Protein AF-A0A7W0KRC0-F1 (afdb_monomer)

Radius of gyration: 16.71 Å; Cα contacts (8 Å, |Δi|>4): 180; chains: 1; bounding box: 40×48×52 Å

Sequence (126 aa):
GGQPSGVRVSATVVWSLISIVSLALAVSLEEDGDNGWGRIGVWAGFALAAAVITLAPALRSQLNLSGERAWQVAVAGGVGLAGFWVLFVLPSISQNVSFLATVGCAAGGLAAWLAPGRPNPGPQTW

Solvent-accessible surface area (backbone atoms only — not comparable to full-atom values): 6478 Å² total; per-residue (Å²): 133,84,74,81,82,69,82,80,76,51,68,31,53,55,25,13,49,49,8,36,53,28,33,52,47,27,31,65,45,70,59,97,89,43,28,28,55,77,74,54,37,69,56,40,57,48,46,47,51,20,22,55,35,16,38,35,48,81,42,19,78,84,69,74,42,54,49,51,57,15,22,52,45,4,42,52,12,23,52,47,25,50,52,48,38,62,71,56,30,59,84,41,52,90,39,73,46,25,49,35,34,47,53,9,36,52,26,13,36,48,9,28,72,68,28,63,45,60,83,74,86,63,86,81,84,124

Foldseek 3Di:
DDDPPPDPDDLLNVLLVLLLVLLVCLQPDDDPRDGVCVPVNVLSVQLNVLSVQLCQLVCCVVVVHDQQVSLVSLVSSLVSLVVSLVPPLVVVVVDPSSVSSVSSSVSSNVSSVRGGNPDDPDPPPD

Structure (mmCIF, N/CA/C/O backbone):
data_AF-A0A7W0KRC0-F1
#
_entry.id   AF-A0A7W0KRC0-F1
#
loop_
_atom_site.group_PDB
_atom_site.id
_atom_site.type_symbol
_atom_site.label_atom_id
_atom_site.label_alt_id
_atom_site.label_comp_id
_atom_site.label_asym_id
_atom_site.label_entity_id
_atom_site.label_seq_id
_atom_site.pdbx_PDB_ins_code
_atom_site.Cartn_x
_atom_site.Cartn_y
_atom_site.Cartn_z
_atom_site.occupancy
_atom_site.B_iso_or_equiv
_atom_site.auth_seq_id
_atom_site.auth_comp_id
_atom_site.auth_asym_id
_atom_site.auth_atom_id
_atom_site.pdbx_PDB_model_num
ATOM 1 N N . GLY A 1 1 ? -3.205 22.145 34.408 1.00 44.59 1 GLY A N 1
ATOM 2 C CA . GLY A 1 1 ? -2.048 21.561 33.709 1.00 44.59 1 GLY A CA 1
ATOM 3 C C . GLY A 1 1 ? -2.536 20.934 32.427 1.00 44.59 1 GLY A C 1
ATOM 4 O O . GLY A 1 1 ? -3.294 19.979 32.503 1.00 44.59 1 GLY A O 1
ATOM 5 N N . GLY A 1 2 ? -2.193 21.512 31.276 1.00 56.72 2 GLY A N 1
ATOM 6 C CA . GLY A 1 2 ? -2.519 20.925 29.978 1.00 56.72 2 GLY A CA 1
ATOM 7 C C . GLY A 1 2 ? -1.551 19.785 29.693 1.00 56.72 2 GLY A C 1
ATOM 8 O O . GLY A 1 2 ? -0.355 20.024 29.552 1.00 56.72 2 GLY A O 1
ATOM 9 N N . GLN A 1 3 ? -2.046 18.549 29.655 1.00 59.34 3 GLN A N 1
ATOM 10 C CA . GLN A 1 3 ? -1.287 17.452 29.063 1.00 59.34 3 GLN A CA 1
ATOM 11 C C . GLN A 1 3 ? -1.024 17.816 27.595 1.00 59.34 3 GLN A C 1
ATOM 13 O O . GLN A 1 3 ? -1.985 18.149 26.898 1.00 59.34 3 GLN A O 1
ATOM 18 N N . PRO A 1 4 ? 0.228 17.777 27.104 1.00 54.12 4 PRO A N 1
ATOM 19 C CA . PRO A 1 4 ? 0.473 17.911 25.679 1.00 54.12 4 PRO A CA 1
ATOM 20 C C . PRO A 1 4 ? -0.285 16.780 24.984 1.00 54.12 4 PRO A C 1
ATOM 22 O O . PRO A 1 4 ? -0.029 15.598 25.226 1.00 54.12 4 PRO A O 1
ATOM 25 N N . SER A 1 5 ? -1.269 17.143 24.166 1.00 60.44 5 SER A N 1
ATOM 26 C CA . SER A 1 5 ? -2.030 16.220 23.335 1.00 60.44 5 SER A CA 1
ATOM 27 C C . SER A 1 5 ? -1.098 15.674 22.256 1.00 60.44 5 SER A C 1
ATOM 29 O O . SER A 1 5 ? -1.058 16.175 21.134 1.00 60.44 5 SER A O 1
ATOM 31 N N . GLY A 1 6 ? -0.286 14.682 22.615 1.00 59.62 6 GLY A N 1
ATOM 32 C CA . GLY A 1 6 ? 0.502 13.930 21.653 1.00 59.62 6 GLY A CA 1
ATOM 33 C C . GLY A 1 6 ? -0.450 13.276 20.658 1.00 59.62 6 GLY A C 1
ATOM 34 O O . GLY A 1 6 ? -1.357 12.539 21.053 1.00 59.62 6 G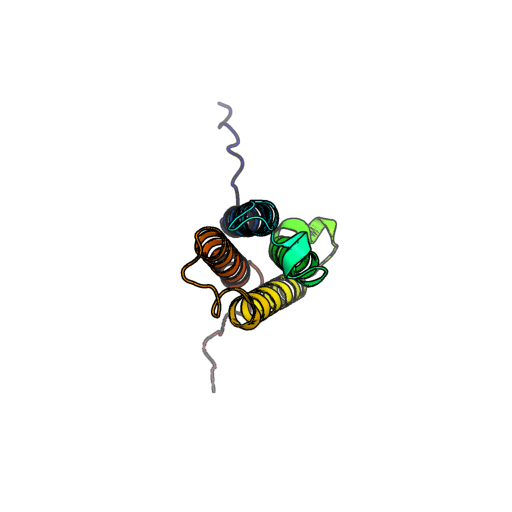LY A O 1
ATOM 35 N N . VAL A 1 7 ? -0.267 13.566 19.371 1.00 66.44 7 VAL A N 1
ATOM 36 C CA . VAL A 1 7 ? -0.992 12.889 18.295 1.00 66.44 7 VAL A CA 1
ATOM 37 C C . VAL A 1 7 ? -0.657 11.401 18.393 1.00 66.44 7 VAL A C 1
ATOM 39 O O . VAL A 1 7 ? 0.469 10.990 18.120 1.00 66.44 7 VAL A O 1
ATOM 42 N N . ARG A 1 8 ? -1.615 10.577 18.830 1.00 70.06 8 ARG A N 1
ATOM 43 C CA . ARG A 1 8 ? -1.450 9.120 18.838 1.00 70.06 8 ARG A CA 1
ATOM 44 C C . ARG A 1 8 ? -1.541 8.627 17.401 1.00 70.06 8 ARG A C 1
ATOM 46 O O . ARG A 1 8 ? -2.634 8.410 16.883 1.00 70.06 8 ARG A O 1
ATOM 53 N N . VAL A 1 9 ? -0.394 8.476 16.749 1.00 75.75 9 VAL A N 1
ATOM 54 C CA . VAL A 1 9 ? -0.335 7.874 15.416 1.00 75.75 9 VAL A CA 1
ATOM 55 C C . VAL A 1 9 ? -0.585 6.375 15.561 1.00 75.75 9 VAL A C 1
ATOM 57 O O . VAL A 1 9 ? 0.122 5.682 16.290 1.00 75.75 9 VAL A O 1
ATOM 60 N N . SER A 1 10 ? -1.622 5.871 14.893 1.00 85.31 10 SER A N 1
ATOM 61 C CA . SER A 1 10 ? -1.903 4.434 14.853 1.00 85.31 10 SER A CA 1
ATOM 62 C C . SER A 1 10 ? -0.778 3.696 14.123 1.00 85.31 10 SER A C 1
ATOM 64 O O . SER A 1 10 ? -0.312 4.159 13.082 1.00 85.31 10 SER A O 1
ATOM 66 N N . ALA A 1 11 ? -0.388 2.517 14.617 1.00 87.56 11 ALA A N 1
ATOM 67 C CA . ALA A 1 11 ? 0.594 1.658 13.952 1.00 87.56 11 ALA A CA 1
ATOM 68 C C . ALA A 1 11 ? 0.219 1.384 12.481 1.00 87.56 11 ALA A C 1
ATOM 70 O O . ALA A 1 11 ? 1.084 1.420 11.612 1.00 87.56 11 ALA A O 1
ATOM 71 N N . THR A 1 12 ? -1.073 1.206 12.177 1.00 89.19 12 THR A N 1
ATOM 72 C CA . THR A 1 12 ? -1.582 1.032 10.804 1.00 89.19 12 THR A CA 1
ATOM 73 C C . THR A 1 12 ? -1.234 2.208 9.892 1.00 89.19 12 THR A C 1
ATOM 75 O O . THR A 1 12 ? -0.889 2.003 8.729 1.00 89.19 12 THR A O 1
ATOM 78 N N . VAL A 1 13 ? -1.307 3.440 10.412 1.00 92.81 13 VAL A N 1
ATOM 79 C CA . VAL A 1 13 ? -0.969 4.653 9.653 1.00 92.81 13 VAL A CA 1
ATOM 80 C C . VAL A 1 13 ? 0.522 4.673 9.356 1.00 92.81 13 VAL A C 1
ATOM 82 O O . VAL A 1 13 ? 0.900 4.858 8.207 1.00 92.81 13 VAL A O 1
ATOM 85 N N . VAL A 1 14 ? 1.361 4.420 10.365 1.00 94.31 14 VAL A N 1
ATOM 86 C CA . VAL A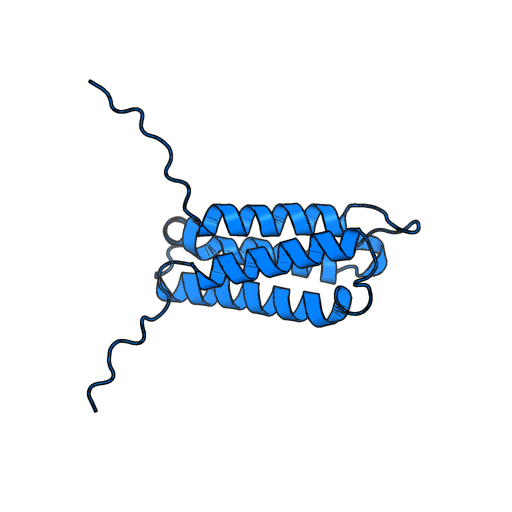 1 14 ? 2.822 4.384 10.193 1.00 94.31 14 VAL A CA 1
ATOM 87 C C . VAL A 1 14 ? 3.219 3.354 9.137 1.00 94.31 14 VAL A C 1
ATOM 89 O O . VAL A 1 14 ? 3.925 3.692 8.193 1.00 94.31 14 VAL A O 1
ATOM 92 N N . TRP A 1 15 ? 2.715 2.124 9.246 1.00 95.38 15 TRP A N 1
ATOM 93 C CA . TRP A 1 15 ? 3.032 1.057 8.296 1.00 95.38 15 TRP A CA 1
ATOM 94 C C . TRP A 1 15 ? 2.536 1.348 6.877 1.00 95.38 15 TRP A C 1
ATOM 96 O O . TRP A 1 15 ? 3.258 1.093 5.918 1.00 95.38 15 TRP A O 1
ATOM 106 N N . SER A 1 16 ? 1.352 1.945 6.728 1.00 93.56 16 SER A N 1
ATOM 107 C CA . SER A 1 16 ? 0.852 2.348 5.406 1.00 93.56 16 SER A CA 1
ATOM 108 C C . SER A 1 16 ? 1.700 3.464 4.795 1.00 93.56 16 SER A C 1
ATOM 110 O O . SER A 1 16 ? 2.009 3.423 3.611 1.00 93.56 16 SER A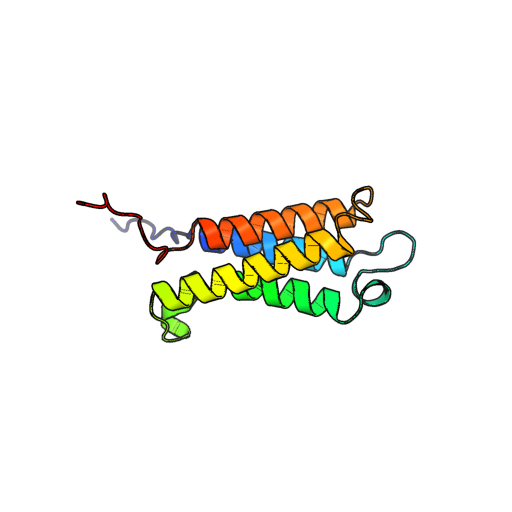 O 1
ATOM 112 N N . LEU A 1 17 ? 2.130 4.447 5.592 1.00 96.56 17 LEU A N 1
ATOM 113 C CA . LEU A 1 17 ? 3.003 5.517 5.109 1.00 96.56 17 LEU A CA 1
ATOM 114 C C . LEU A 1 17 ? 4.372 4.981 4.688 1.00 96.56 17 LEU A C 1
ATOM 116 O O . LEU A 1 17 ? 4.862 5.363 3.629 1.00 96.56 17 LEU A O 1
ATOM 120 N N . ILE A 1 18 ? 4.957 4.065 5.467 1.00 96.88 18 ILE A N 1
ATOM 121 C CA . ILE A 1 18 ? 6.191 3.368 5.079 1.00 96.88 18 ILE A CA 1
ATOM 122 C C . ILE A 1 18 ? 5.973 2.629 3.756 1.00 96.88 18 ILE A C 1
ATOM 124 O O . ILE A 1 18 ? 6.786 2.772 2.849 1.00 96.88 18 ILE A O 1
ATOM 128 N N . SER A 1 19 ? 4.855 1.910 3.611 1.00 96.44 19 SER A N 1
ATOM 129 C CA . SER A 1 19 ? 4.503 1.215 2.369 1.00 96.44 19 SER A CA 1
ATOM 130 C C . SER A 1 19 ? 4.494 2.153 1.161 1.00 96.44 19 SER A C 1
ATOM 132 O O . SER A 1 19 ? 5.197 1.906 0.181 1.00 96.44 19 SER A O 1
ATOM 134 N N . ILE A 1 20 ? 3.759 3.264 1.267 1.00 97.12 20 ILE A N 1
ATOM 135 C CA . ILE A 1 20 ? 3.603 4.256 0.199 1.00 97.12 20 ILE A CA 1
ATOM 136 C C . ILE A 1 20 ? 4.945 4.901 -0.147 1.00 97.12 20 ILE A C 1
ATOM 138 O O . ILE A 1 20 ? 5.301 4.965 -1.319 1.00 97.12 20 ILE A O 1
ATOM 142 N N . VAL A 1 21 ? 5.699 5.368 0.853 1.00 97.81 21 VAL A N 1
ATOM 143 C CA . VAL A 1 21 ? 6.977 6.059 0.628 1.00 97.81 21 VAL A CA 1
ATOM 144 C C . VAL A 1 21 ? 8.000 5.109 0.016 1.00 97.81 21 VAL A C 1
ATOM 146 O O . VAL A 1 21 ? 8.635 5.460 -0.975 1.00 97.81 21 VAL A O 1
ATOM 149 N N . SER A 1 22 ? 8.136 3.895 0.553 1.00 95.44 22 SER A N 1
ATOM 150 C CA . SER A 1 22 ? 9.053 2.899 0.005 1.00 95.44 22 SER A CA 1
ATOM 151 C C . SER A 1 22 ? 8.692 2.531 -1.433 1.00 95.44 22 SER A C 1
ATOM 153 O O . SER A 1 22 ? 9.572 2.528 -2.286 1.00 95.44 22 SER A O 1
ATOM 155 N N . LEU A 1 23 ? 7.415 2.289 -1.748 1.00 95.56 23 LEU A N 1
ATOM 156 C CA . LEU A 1 23 ? 7.015 1.974 -3.123 1.00 95.56 23 LEU A CA 1
ATOM 157 C C . LEU A 1 23 ? 7.177 3.164 -4.066 1.00 95.56 23 LEU A C 1
ATOM 159 O O . LEU A 1 23 ? 7.651 2.970 -5.179 1.00 95.56 23 LEU A O 1
ATOM 163 N N . ALA A 1 24 ? 6.862 4.385 -3.627 1.00 95.69 24 ALA A N 1
ATOM 164 C CA . ALA A 1 24 ? 7.054 5.595 -4.426 1.00 95.69 24 ALA A CA 1
ATOM 165 C C . ALA A 1 24 ? 8.522 5.799 -4.796 1.00 95.69 24 ALA A C 1
ATOM 167 O O . ALA A 1 24 ? 8.834 6.092 -5.949 1.00 95.69 24 ALA A O 1
ATOM 168 N N . LEU A 1 25 ? 9.420 5.597 -3.835 1.00 95.31 25 LEU A N 1
ATOM 169 C CA . LEU A 1 25 ? 10.854 5.631 -4.077 1.00 95.31 25 LEU A CA 1
ATOM 170 C C . LEU A 1 25 ? 11.288 4.473 -4.983 1.00 95.31 25 LEU A C 1
ATOM 172 O O . LEU A 1 25 ? 12.007 4.712 -5.943 1.00 95.31 25 LEU A O 1
ATOM 176 N N . ALA A 1 26 ? 10.809 3.250 -4.746 1.00 93.75 26 ALA A N 1
ATOM 177 C CA . ALA A 1 26 ? 11.179 2.086 -5.549 1.00 93.75 26 ALA A CA 1
ATOM 178 C C . ALA A 1 26 ? 10.796 2.240 -7.030 1.00 93.75 26 ALA A C 1
ATOM 180 O O . ALA A 1 26 ? 11.558 1.833 -7.898 1.00 93.75 26 ALA A O 1
ATOM 181 N N . VAL A 1 27 ? 9.641 2.844 -7.334 1.00 93.94 27 VAL A N 1
ATOM 182 C CA . VAL A 1 27 ? 9.216 3.054 -8.730 1.00 93.94 27 VAL A CA 1
ATOM 183 C C . VAL A 1 27 ? 9.828 4.297 -9.377 1.00 93.94 27 VAL A C 1
ATOM 185 O O . VAL A 1 27 ? 9.867 4.376 -10.602 1.00 93.94 27 VAL A O 1
ATOM 188 N N . SER A 1 28 ? 10.285 5.271 -8.583 1.00 94.12 28 SER A N 1
ATOM 189 C CA . SER A 1 28 ? 10.788 6.556 -9.097 1.00 94.12 28 SER A CA 1
ATOM 190 C C . SER A 1 28 ? 12.310 6.633 -9.173 1.00 94.12 28 SER A C 1
ATOM 192 O O . SER A 1 28 ? 12.828 7.433 -9.947 1.00 94.12 28 SER A O 1
ATOM 194 N N . LEU A 1 29 ? 13.024 5.842 -8.369 1.00 93.69 29 LEU A N 1
ATOM 195 C CA . LEU A 1 29 ? 14.476 5.748 -8.450 1.00 93.69 29 LEU A CA 1
ATOM 196 C C . LEU A 1 29 ? 14.880 5.004 -9.721 1.00 93.69 29 LEU A C 1
ATOM 198 O O . LEU A 1 29 ? 14.283 3.993 -10.089 1.00 93.69 29 LEU A O 1
ATOM 202 N N . GLU A 1 30 ? 15.898 5.542 -10.379 1.00 92.06 30 GLU A N 1
ATOM 203 C CA . GLU A 1 30 ? 16.505 4.935 -11.552 1.00 92.06 30 GLU A CA 1
ATOM 204 C C . GLU A 1 30 ? 17.568 3.926 -11.111 1.00 92.06 30 GLU A C 1
ATOM 206 O O . GLU A 1 30 ? 18.430 4.235 -10.285 1.00 92.06 30 GLU A O 1
ATOM 211 N N . GLU A 1 31 ? 17.505 2.720 -11.664 1.00 87.44 31 GLU A N 1
ATOM 212 C CA . GLU A 1 31 ? 18.507 1.674 -11.489 1.00 87.44 31 GLU A CA 1
ATOM 213 C C . GLU A 1 31 ? 18.710 0.979 -12.841 1.00 87.44 31 GLU A C 1
ATOM 215 O O . GLU A 1 31 ? 17.752 0.655 -13.540 1.00 87.44 31 GLU A O 1
ATOM 220 N N . ASP A 1 32 ? 19.969 0.790 -13.240 1.00 86.25 32 ASP A N 1
ATOM 221 C CA . ASP A 1 32 ? 20.348 0.284 -14.569 1.00 86.25 32 ASP A CA 1
ATOM 222 C C . ASP A 1 32 ? 19.840 1.138 -15.757 1.00 86.25 32 ASP A C 1
ATOM 224 O O . ASP A 1 32 ? 19.619 0.619 -16.852 1.00 86.25 32 ASP A O 1
ATOM 228 N N . GLY A 1 33 ? 19.676 2.454 -15.565 1.00 87.06 33 GLY A N 1
ATOM 229 C CA . GLY A 1 33 ? 19.296 3.399 -16.627 1.00 87.06 33 GLY A CA 1
ATOM 230 C C . GLY A 1 33 ? 17.797 3.456 -16.946 1.00 87.06 33 GLY A C 1
ATOM 231 O O . GLY A 1 33 ? 17.409 4.052 -17.949 1.00 87.06 33 GLY A O 1
ATOM 232 N N . ASP A 1 34 ? 16.959 2.824 -16.122 1.00 88.12 34 ASP A N 1
ATOM 233 C CA . ASP A 1 34 ? 15.499 2.868 -16.225 1.00 88.12 34 ASP A CA 1
ATOM 234 C C . ASP A 1 34 ? 14.868 2.947 -14.824 1.00 88.12 34 ASP A C 1
ATOM 236 O O . ASP A 1 34 ? 15.512 2.656 -13.814 1.00 88.12 34 ASP A O 1
ATOM 240 N N . ASN A 1 35 ? 13.601 3.342 -14.740 1.00 90.56 35 ASN A N 1
ATOM 241 C CA . ASN A 1 35 ? 12.843 3.386 -13.491 1.00 90.56 35 ASN A CA 1
ATOM 242 C C . ASN A 1 35 ? 11.594 2.497 -13.570 1.00 90.56 35 ASN A C 1
ATOM 244 O O . ASN A 1 35 ? 11.253 1.934 -14.612 1.00 90.56 35 ASN A O 1
ATOM 248 N N . GLY A 1 36 ? 10.875 2.355 -12.456 1.00 85.38 36 GLY A N 1
ATOM 249 C CA . GLY A 1 36 ? 9.667 1.530 -12.413 1.00 85.38 36 GLY A CA 1
ATOM 250 C C . GLY A 1 36 ? 8.580 1.992 -13.393 1.00 85.38 36 GLY A C 1
ATOM 251 O O . GLY A 1 36 ? 7.863 1.163 -13.951 1.00 85.38 36 GLY A O 1
ATOM 252 N N . TRP A 1 37 ? 8.468 3.294 -13.660 1.00 92.25 37 TRP A N 1
ATOM 253 C CA . TRP A 1 37 ? 7.482 3.815 -14.610 1.00 92.25 37 TRP A CA 1
ATOM 254 C C . TRP A 1 37 ? 7.771 3.389 -16.053 1.00 92.25 37 TRP A C 1
ATOM 256 O O . TRP A 1 37 ? 6.833 3.038 -16.766 1.00 92.25 37 TRP A O 1
ATOM 266 N N . GLY A 1 38 ? 9.040 3.373 -16.467 1.00 87.19 38 GLY A N 1
ATOM 267 C CA . GLY A 1 38 ? 9.459 2.882 -17.783 1.00 87.19 38 GLY A CA 1
ATOM 268 C C . GLY A 1 38 ? 9.395 1.357 -17.890 1.00 87.19 38 GLY A C 1
ATOM 269 O O . GLY A 1 38 ? 8.843 0.824 -18.855 1.00 87.19 38 GLY A O 1
ATOM 270 N N . ARG A 1 39 ? 9.865 0.654 -16.852 1.00 87.88 39 ARG A N 1
ATOM 271 C CA . ARG A 1 39 ? 10.027 -0.806 -16.866 1.00 87.88 39 ARG A CA 1
ATOM 272 C C . ARG A 1 39 ? 8.718 -1.586 -16.755 1.00 87.88 39 ARG A C 1
ATOM 274 O O . ARG A 1 39 ? 8.532 -2.580 -17.453 1.00 87.88 39 ARG A O 1
ATOM 281 N N . ILE A 1 40 ? 7.833 -1.192 -15.837 1.00 91.19 40 ILE A N 1
ATOM 282 C CA . ILE A 1 40 ? 6.605 -1.949 -15.517 1.00 91.19 40 ILE A CA 1
ATOM 283 C C . ILE A 1 40 ? 5.317 -1.153 -15.780 1.00 91.19 40 ILE A C 1
ATOM 285 O O . ILE A 1 40 ? 4.216 -1.708 -15.704 1.00 91.19 40 ILE A O 1
ATOM 289 N N . GLY A 1 41 ? 5.429 0.133 -16.126 1.00 92.56 41 GLY A N 1
ATOM 290 C CA . GLY A 1 41 ? 4.316 0.957 -16.595 1.00 92.56 41 GLY A CA 1
ATOM 291 C C . GLY A 1 41 ? 3.160 1.040 -15.599 1.00 92.56 41 GLY A C 1
ATOM 292 O O . GLY A 1 41 ? 3.321 1.455 -14.452 1.00 92.56 41 GLY A O 1
ATOM 293 N N . VAL A 1 42 ? 1.967 0.621 -16.036 1.00 94.25 42 VAL A N 1
ATOM 294 C CA . VAL A 1 42 ? 0.723 0.675 -15.241 1.00 94.25 42 VAL A CA 1
ATOM 295 C C . VAL A 1 42 ? 0.844 -0.083 -13.914 1.00 94.25 42 VAL A C 1
ATOM 297 O O . VAL A 1 42 ? 0.218 0.308 -12.927 1.00 94.25 42 VAL A O 1
ATOM 300 N N . TRP A 1 43 ? 1.685 -1.118 -13.846 1.00 95.19 43 TRP A N 1
ATOM 301 C CA . TRP A 1 43 ? 1.906 -1.874 -12.614 1.00 95.19 43 TRP A CA 1
ATOM 302 C C . TRP A 1 43 ? 2.555 -1.044 -11.501 1.00 95.19 43 TRP A C 1
ATOM 304 O O . TRP A 1 43 ? 2.243 -1.272 -10.334 1.00 95.19 43 TRP A O 1
ATOM 314 N N . ALA A 1 44 ? 3.378 -0.042 -11.836 1.00 94.62 44 ALA A N 1
ATOM 315 C CA . ALA A 1 44 ? 3.9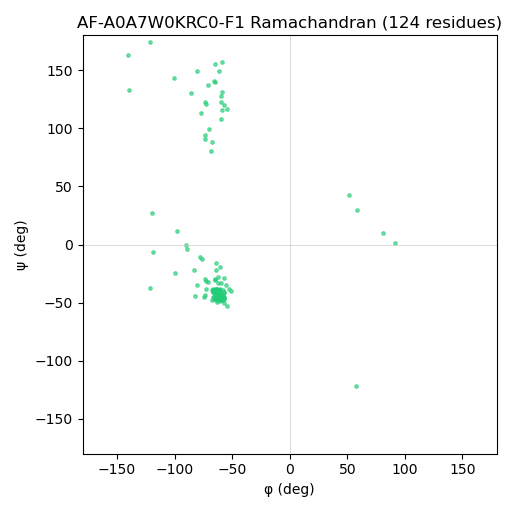19 0.897 -10.851 1.00 94.62 44 ALA A CA 1
ATOM 316 C C . ALA A 1 44 ? 2.797 1.725 -10.201 1.00 94.62 44 ALA A C 1
ATOM 318 O O . ALA A 1 44 ? 2.721 1.845 -8.976 1.00 94.62 44 ALA A O 1
ATOM 319 N N . GLY A 1 45 ? 1.869 2.226 -11.022 1.00 95.81 45 GLY A N 1
ATOM 320 C CA . GLY A 1 45 ? 0.680 2.933 -10.547 1.00 95.81 45 GLY A CA 1
ATOM 321 C C . GLY A 1 45 ? -0.238 2.035 -9.714 1.00 95.81 45 GLY A C 1
ATOM 322 O O . GLY A 1 45 ? -0.721 2.455 -8.664 1.00 95.81 45 GLY A O 1
ATOM 323 N N . PHE A 1 46 ? -0.433 0.782 -10.136 1.00 97.50 46 PHE A N 1
ATOM 324 C CA . PHE A 1 46 ? -1.198 -0.209 -9.377 1.00 97.50 46 PHE A CA 1
ATOM 325 C C . PHE A 1 46 ? -0.586 -0.478 -7.997 1.00 97.50 46 PHE A C 1
ATOM 327 O O . PHE A 1 46 ? -1.316 -0.465 -7.009 1.00 97.50 46 PHE A O 1
ATOM 334 N N . ALA A 1 47 ? 0.733 -0.673 -7.907 1.00 96.38 47 ALA A N 1
ATOM 335 C CA . ALA A 1 47 ? 1.413 -0.910 -6.635 1.00 96.38 47 ALA A CA 1
ATOM 336 C C . ALA A 1 47 ? 1.223 0.265 -5.664 1.00 96.38 47 ALA A C 1
ATOM 338 O O . ALA A 1 47 ? 0.891 0.063 -4.495 1.00 96.38 47 ALA A O 1
ATOM 339 N N . LEU A 1 48 ? 1.350 1.500 -6.159 1.00 96.94 48 LEU A N 1
ATOM 340 C CA . LEU A 1 48 ? 1.088 2.703 -5.369 1.00 96.94 48 LEU A CA 1
ATOM 341 C C . LEU A 1 48 ? -0.373 2.811 -4.932 1.00 96.94 48 LEU A C 1
ATOM 343 O O . LEU A 1 48 ? -0.643 3.088 -3.765 1.00 96.94 48 LEU A O 1
ATOM 347 N N . ALA A 1 49 ? -1.322 2.562 -5.834 1.00 97.38 49 ALA A N 1
ATOM 348 C CA . ALA A 1 49 ? -2.741 2.573 -5.497 1.00 97.38 49 ALA A CA 1
ATOM 349 C C . ALA A 1 49 ? -3.070 1.514 -4.434 1.00 97.38 49 ALA A C 1
ATOM 351 O O . ALA A 1 49 ? -3.747 1.817 -3.453 1.00 97.38 49 ALA A O 1
ATOM 352 N N . ALA A 1 50 ? -2.539 0.298 -4.579 1.00 97.38 50 ALA A N 1
ATOM 353 C CA . ALA A 1 50 ? -2.702 -0.783 -3.613 1.00 97.38 50 ALA A CA 1
ATOM 354 C C . ALA A 1 50 ? -2.137 -0.407 -2.231 1.00 97.38 50 ALA A C 1
ATOM 356 O O . ALA A 1 50 ? -2.803 -0.642 -1.223 1.00 97.38 50 ALA A O 1
ATOM 357 N N . ALA A 1 51 ? -0.971 0.249 -2.182 1.00 96.94 51 ALA A N 1
ATOM 358 C CA . ALA A 1 51 ? -0.388 0.780 -0.948 1.00 96.94 51 ALA A CA 1
ATOM 359 C C . ALA A 1 51 ? -1.246 1.880 -0.310 1.00 96.94 51 ALA A C 1
ATOM 361 O O . ALA A 1 51 ? -1.468 1.880 0.896 1.00 96.94 51 ALA A O 1
ATOM 362 N N . VAL A 1 52 ? -1.791 2.804 -1.105 1.00 96.69 52 VAL A N 1
ATOM 363 C CA . VAL A 1 52 ? -2.695 3.849 -0.596 1.00 96.69 52 VAL A CA 1
ATOM 364 C C . VAL A 1 52 ? -3.976 3.241 -0.026 1.00 96.69 52 VAL A C 1
ATOM 366 O O . VAL A 1 52 ? -4.466 3.680 1.014 1.00 96.69 52 VAL A O 1
ATOM 369 N N . ILE A 1 53 ? -4.504 2.197 -0.660 1.00 95.69 53 ILE A N 1
ATOM 370 C CA . ILE A 1 53 ? -5.714 1.505 -0.210 1.00 95.69 53 ILE A CA 1
ATOM 371 C C . ILE A 1 53 ? -5.525 0.861 1.177 1.00 95.69 53 ILE A C 1
ATOM 373 O O . ILE A 1 53 ? -6.490 0.799 1.944 1.00 95.69 53 ILE A O 1
ATOM 377 N N . THR A 1 54 ? -4.304 0.471 1.580 1.00 93.69 54 THR A N 1
ATOM 378 C CA . THR A 1 54 ? -4.062 -0.045 2.946 1.00 93.69 54 THR A CA 1
ATOM 379 C C . THR A 1 54 ? -4.321 1.000 4.037 1.00 93.69 54 THR A C 1
ATOM 381 O O . THR A 1 54 ? -4.504 0.638 5.199 1.00 93.69 54 THR A O 1
ATOM 384 N N . LEU A 1 55 ? -4.405 2.287 3.674 1.00 93.25 55 LEU A N 1
ATOM 385 C CA . LEU A 1 55 ? -4.727 3.399 4.569 1.00 93.25 55 LEU A CA 1
ATOM 386 C C . LEU A 1 55 ? -6.234 3.509 4.886 1.00 93.25 55 LEU A C 1
ATOM 388 O O . LEU A 1 55 ? -6.618 4.248 5.796 1.00 93.25 55 LEU A O 1
ATOM 392 N N . ALA A 1 56 ? -7.103 2.773 4.183 1.00 93.88 56 ALA A N 1
ATOM 393 C CA . ALA A 1 56 ? -8.559 2.847 4.350 1.00 93.88 56 ALA A CA 1
ATOM 394 C C . ALA A 1 56 ? -9.064 2.723 5.810 1.00 93.88 56 ALA A C 1
ATOM 396 O O . ALA A 1 56 ? -9.949 3.495 6.185 1.00 93.88 56 ALA A O 1
ATOM 397 N N . PRO A 1 57 ? -8.510 1.855 6.686 1.00 91.19 57 PRO A N 1
ATOM 398 C CA . PRO A 1 57 ? -8.924 1.753 8.088 1.00 91.19 57 PRO A CA 1
ATOM 399 C C . PRO A 1 57 ? -8.694 3.039 8.885 1.00 91.19 57 PRO A C 1
ATOM 401 O O . PRO A 1 57 ? -9.480 3.359 9.779 1.00 91.19 57 PRO A O 1
ATOM 404 N N . ALA A 1 58 ? -7.644 3.795 8.553 1.00 89.88 58 ALA A N 1
ATOM 405 C CA . ALA A 1 58 ? -7.355 5.080 9.181 1.00 89.88 58 ALA A CA 1
ATOM 406 C C . ALA A 1 58 ? -8.318 6.183 8.717 1.00 89.88 58 ALA A C 1
ATOM 408 O O . ALA A 1 58 ? -8.627 7.089 9.486 1.00 89.88 58 ALA A O 1
ATOM 409 N N . LEU A 1 59 ? -8.822 6.073 7.485 1.00 91.25 59 LEU A N 1
ATOM 410 C CA . LEU A 1 59 ? -9.751 7.023 6.869 1.00 91.25 59 LEU A CA 1
ATOM 411 C C . LEU A 1 59 ? -11.220 6.583 6.963 1.00 91.25 59 LEU A C 1
ATOM 413 O O . LEU A 1 59 ? -12.089 7.168 6.317 1.00 91.25 59 LEU A O 1
ATOM 417 N N . ARG A 1 60 ? -11.530 5.553 7.762 1.00 91.75 60 ARG A N 1
ATOM 418 C CA . ARG A 1 60 ? -12.863 4.926 7.788 1.00 91.75 60 ARG A CA 1
ATOM 419 C C . ARG A 1 60 ? -14.001 5.915 8.054 1.00 91.75 60 ARG A C 1
ATOM 421 O O . ARG A 1 60 ? -15.078 5.757 7.494 1.00 91.75 60 ARG A O 1
ATOM 428 N N . SER A 1 61 ? -13.766 6.935 8.885 1.00 89.50 61 SER A N 1
ATOM 429 C CA . SER A 1 61 ? -14.762 7.966 9.201 1.00 89.50 61 SER A CA 1
ATOM 430 C C . SER A 1 61 ? -14.994 8.930 8.041 1.00 89.50 61 SER A C 1
ATOM 432 O O . SER A 1 61 ? -16.130 9.306 7.784 1.00 89.50 61 SER A O 1
ATOM 434 N N . GLN A 1 62 ? -13.938 9.294 7.314 1.00 93.31 62 GLN A N 1
ATOM 435 C CA . GLN A 1 62 ? -14.003 10.176 6.149 1.00 93.31 62 GLN A CA 1
ATOM 436 C C . GLN A 1 62 ? -14.639 9.458 4.952 1.00 93.31 62 GLN A C 1
ATOM 438 O O . GLN A 1 62 ? -15.317 10.083 4.146 1.00 93.31 62 GLN A O 1
ATOM 443 N N . LEU A 1 63 ? -14.445 8.139 4.860 1.00 90.81 63 LEU A N 1
ATOM 444 C CA . LEU A 1 63 ? -14.988 7.282 3.804 1.00 90.81 63 LEU A CA 1
ATO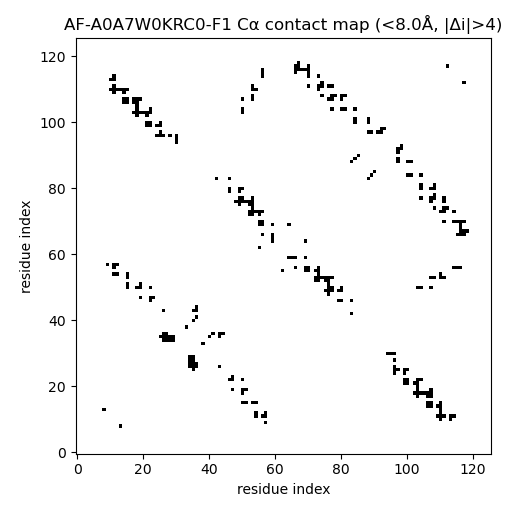M 445 C C . LEU A 1 63 ? -16.367 6.689 4.141 1.00 90.81 63 LEU A C 1
ATOM 447 O O . LEU A 1 63 ? -16.920 5.944 3.336 1.00 90.81 63 LEU A O 1
ATOM 451 N N . ASN A 1 64 ? -16.917 6.991 5.322 1.00 92.38 64 ASN A N 1
ATOM 452 C CA . ASN A 1 64 ? -18.181 6.443 5.824 1.00 92.38 64 ASN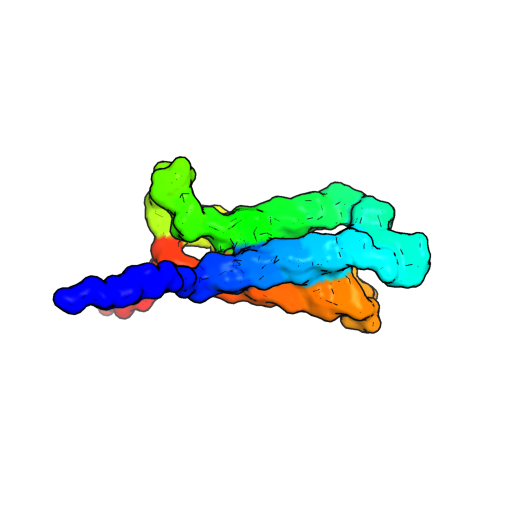 A CA 1
ATOM 453 C C . ASN A 1 64 ? -18.254 4.897 5.757 1.00 92.38 64 ASN A C 1
ATOM 455 O O . ASN A 1 64 ? -19.263 4.310 5.360 1.00 92.38 64 ASN A O 1
ATOM 459 N N . LEU A 1 65 ? -17.156 4.227 6.124 1.00 91.50 65 LEU A N 1
ATOM 460 C CA . LEU A 1 65 ? -17.029 2.769 6.104 1.00 91.50 65 LEU A CA 1
ATOM 461 C C . LEU A 1 65 ? -17.215 2.168 7.501 1.00 91.50 65 LEU A C 1
ATOM 463 O O . LEU A 1 65 ? -16.718 2.692 8.504 1.00 91.50 65 LEU A O 1
ATOM 467 N N . SER A 1 66 ? -17.862 1.000 7.561 1.00 92.12 66 SER A N 1
ATOM 468 C CA . SER A 1 66 ? -17.805 0.156 8.756 1.00 92.12 66 SER A CA 1
ATOM 469 C C . SER A 1 66 ? -16.370 -0.338 8.985 1.00 92.12 66 SER A C 1
ATOM 471 O O . SER A 1 66 ? -15.578 -0.427 8.045 1.00 92.12 66 SER A O 1
ATOM 473 N N . GLY A 1 67 ? -16.023 -0.674 10.233 1.00 90.69 67 GLY A N 1
ATOM 474 C CA . GLY A 1 67 ? -14.685 -1.185 10.561 1.00 90.69 67 GLY A CA 1
ATOM 475 C C . GLY A 1 67 ? -14.318 -2.436 9.756 1.00 90.69 67 GLY A C 1
ATOM 476 O O . GLY A 1 67 ? -13.216 -2.520 9.226 1.00 90.69 67 GLY A O 1
ATOM 477 N N . GLU A 1 68 ? -15.272 -3.353 9.587 1.00 91.56 68 GLU A N 1
ATOM 478 C CA . GLU A 1 68 ? -15.095 -4.571 8.792 1.00 91.56 68 GLU A CA 1
ATOM 479 C C . GLU A 1 68 ? -14.851 -4.271 7.306 1.00 91.56 68 GLU A C 1
ATOM 481 O O . GLU A 1 68 ? -13.898 -4.786 6.728 1.00 91.56 68 GLU A O 1
ATOM 486 N N . ARG A 1 69 ? -15.652 -3.387 6.688 1.00 93.44 69 ARG A N 1
ATOM 487 C CA . ARG A 1 69 ? -15.450 -2.998 5.281 1.00 93.44 69 ARG A CA 1
ATOM 488 C C . ARG A 1 69 ? -14.117 -2.286 5.083 1.00 93.44 69 ARG A C 1
ATOM 490 O O . ARG A 1 69 ? -13.422 -2.559 4.114 1.00 93.44 69 ARG A O 1
ATOM 497 N N . ALA A 1 70 ? -13.738 -1.398 6.001 1.00 94.06 70 ALA A N 1
ATOM 498 C CA . ALA A 1 70 ? -12.455 -0.707 5.929 1.00 94.06 70 ALA A CA 1
ATOM 499 C C . ALA A 1 70 ? -11.273 -1.689 6.036 1.00 94.06 70 ALA A C 1
ATOM 501 O O . ALA A 1 70 ? -10.287 -1.542 5.313 1.00 94.06 70 ALA A O 1
ATOM 502 N N . TRP A 1 71 ? -11.393 -2.722 6.877 1.00 94.12 71 TRP A N 1
ATOM 503 C CA . TRP A 1 71 ? -10.419 -3.810 6.957 1.00 94.12 71 TRP A CA 1
ATOM 504 C C . TRP A 1 71 ? -10.373 -4.650 5.672 1.00 94.12 71 TRP A C 1
ATOM 506 O O . TRP A 1 71 ? -9.290 -4.872 5.140 1.00 94.12 71 TRP A O 1
ATOM 516 N N . GLN A 1 72 ? -11.522 -5.054 5.118 1.00 95.38 72 GLN A N 1
ATOM 517 C CA . GLN A 1 72 ? -11.594 -5.793 3.846 1.00 95.38 72 GLN A CA 1
ATOM 518 C C . GLN A 1 72 ? -10.931 -5.022 2.696 1.00 95.38 72 GLN A C 1
ATOM 520 O O . GLN A 1 72 ? -10.193 -5.603 1.903 1.00 95.38 72 GLN A O 1
ATOM 525 N N . VAL A 1 73 ? -11.144 -3.704 2.636 1.00 95.88 73 VAL A N 1
ATOM 526 C CA . VAL A 1 73 ? -10.488 -2.819 1.664 1.00 95.88 73 VAL A CA 1
ATOM 527 C C . VAL A 1 73 ? -8.969 -2.820 1.863 1.00 95.88 73 VAL A C 1
ATOM 529 O O . VAL A 1 73 ? -8.232 -2.996 0.895 1.00 95.88 73 VAL A O 1
ATOM 532 N N . ALA A 1 74 ? -8.484 -2.713 3.104 1.00 95.06 74 ALA A N 1
ATOM 533 C CA . ALA A 1 74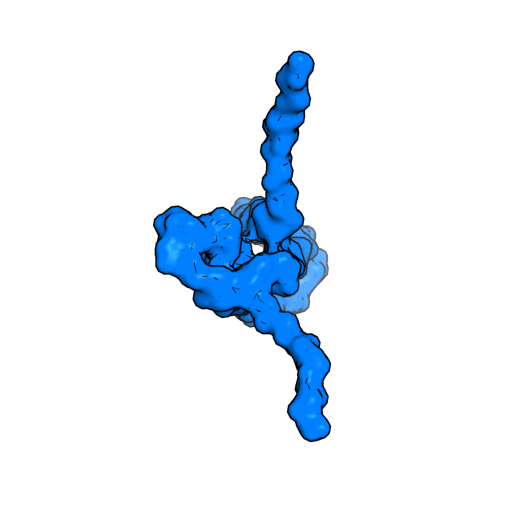 ? -7.050 -2.798 3.383 1.00 95.06 74 ALA A CA 1
ATOM 534 C C . ALA A 1 74 ? -6.448 -4.152 2.985 1.00 95.06 74 ALA A C 1
ATOM 536 O O . ALA A 1 74 ? -5.355 -4.197 2.425 1.00 95.06 74 ALA A O 1
ATOM 537 N N . VAL A 1 75 ? -7.166 -5.250 3.237 1.00 96.06 75 VAL A N 1
ATOM 538 C CA . VAL A 1 75 ? -6.762 -6.601 2.824 1.00 96.06 75 VAL A CA 1
ATOM 539 C C . VAL A 1 75 ? -6.691 -6.705 1.305 1.00 96.06 75 VAL A C 1
ATOM 541 O O . VAL A 1 75 ? -5.721 -7.259 0.798 1.00 96.06 75 VAL A O 1
ATOM 544 N N . ALA A 1 76 ? -7.649 -6.135 0.570 1.00 97.38 76 ALA A N 1
ATOM 545 C CA . ALA A 1 76 ? -7.599 -6.100 -0.890 1.00 97.38 76 ALA A CA 1
ATOM 546 C C . ALA A 1 76 ? -6.341 -5.372 -1.399 1.00 97.38 76 ALA A C 1
ATOM 548 O O . ALA A 1 76 ? -5.656 -5.883 -2.284 1.00 97.38 76 ALA A O 1
ATOM 549 N N . GLY A 1 77 ? -5.984 -4.235 -0.786 1.00 96.44 77 GLY A N 1
ATOM 550 C CA . GLY A 1 77 ? -4.718 -3.544 -1.054 1.00 96.44 77 GLY A CA 1
ATOM 551 C C . GLY A 1 77 ? -3.497 -4.419 -0.748 1.00 96.44 77 GLY A C 1
ATOM 552 O O . GLY A 1 77 ? -2.622 -4.582 -1.595 1.00 96.44 77 GLY A O 1
ATOM 553 N N . GLY A 1 78 ? -3.468 -5.065 0.421 1.00 97.00 78 GLY A N 1
ATOM 554 C CA . GLY A 1 78 ? -2.391 -5.978 0.818 1.00 97.00 78 GLY A CA 1
ATOM 555 C C . GLY A 1 78 ? -2.225 -7.185 -0.116 1.00 97.00 78 GLY A C 1
ATOM 556 O O . GLY A 1 78 ? -1.101 -7.554 -0.447 1.00 97.00 78 GLY A O 1
ATOM 557 N N . VAL A 1 79 ? -3.324 -7.770 -0.600 1.00 97.88 79 VAL A N 1
ATOM 558 C CA . VAL A 1 79 ? -3.302 -8.853 -1.599 1.00 97.88 79 VAL A CA 1
ATOM 559 C C . VAL A 1 79 ? -2.782 -8.343 -2.943 1.00 97.88 79 VAL A C 1
ATOM 561 O O . VAL A 1 79 ? -1.972 -9.019 -3.576 1.00 97.88 79 VAL A O 1
ATOM 564 N N . GLY A 1 80 ? -3.181 -7.137 -3.357 1.00 97.69 80 GLY A N 1
ATOM 565 C CA . GLY A 1 80 ? -2.632 -6.481 -4.544 1.00 97.69 80 GLY A CA 1
ATOM 566 C C . GLY A 1 80 ? -1.115 -6.294 -4.453 1.00 97.69 80 GLY A C 1
ATOM 567 O O . GLY A 1 80 ? -0.397 -6.638 -5.391 1.00 97.69 80 GLY A O 1
ATOM 568 N N . LEU A 1 81 ? -0.616 -5.842 -3.299 1.00 98.06 81 LEU A N 1
ATOM 569 C CA . LEU A 1 81 ? 0.819 -5.720 -3.031 1.00 98.06 81 LEU A CA 1
ATOM 570 C C . LEU A 1 81 ? 1.537 -7.071 -3.047 1.00 98.06 81 LEU A C 1
ATOM 572 O O . LEU A 1 81 ? 2.622 -7.171 -3.610 1.00 98.06 81 LEU A O 1
ATOM 576 N N . ALA A 1 82 ? 0.938 -8.118 -2.478 1.00 98.00 82 ALA A N 1
ATOM 577 C CA . ALA A 1 82 ? 1.506 -9.462 -2.534 1.00 98.00 82 ALA A CA 1
ATOM 578 C C . ALA A 1 82 ? 1.606 -9.972 -3.981 1.00 98.00 82 ALA A C 1
ATOM 580 O O . ALA A 1 82 ? 2.644 -10.500 -4.375 1.00 98.00 82 ALA A O 1
ATOM 581 N N . GLY A 1 83 ? 0.565 -9.762 -4.793 1.00 97.94 83 GLY A N 1
ATOM 582 C CA . GLY A 1 83 ? 0.583 -10.096 -6.218 1.00 97.94 83 GLY A CA 1
ATOM 583 C C . GLY A 1 83 ? 1.664 -9.326 -6.978 1.00 97.94 83 GLY A C 1
ATOM 584 O O . GLY A 1 83 ? 2.450 -9.926 -7.706 1.00 97.94 83 GLY A O 1
ATOM 585 N N . PHE A 1 84 ? 1.762 -8.015 -6.753 1.00 97.12 84 PHE A N 1
ATOM 586 C CA . PHE A 1 84 ? 2.826 -7.182 -7.316 1.00 97.12 84 PHE A CA 1
ATOM 587 C C . PHE A 1 84 ? 4.224 -7.683 -6.920 1.00 97.12 84 PHE A C 1
ATOM 589 O O . PHE A 1 84 ? 5.098 -7.830 -7.776 1.00 97.12 84 PHE A O 1
ATOM 596 N N . TRP A 1 85 ? 4.423 -7.997 -5.639 1.00 97.94 85 TRP A N 1
ATOM 597 C CA . TRP A 1 85 ? 5.692 -8.494 -5.120 1.00 97.94 85 TRP A CA 1
ATOM 598 C C . TRP A 1 85 ? 6.110 -9.803 -5.795 1.00 97.94 85 TRP A C 1
ATOM 600 O O . TRP A 1 85 ? 7.242 -9.917 -6.261 1.00 97.94 85 TRP A O 1
ATOM 610 N N . VAL A 1 86 ? 5.185 -10.758 -5.920 1.00 98.06 86 VAL A N 1
ATOM 611 C CA . VAL A 1 86 ? 5.443 -12.046 -6.581 1.00 98.06 86 VAL A CA 1
ATOM 612 C C . VAL A 1 86 ? 5.781 -11.882 -8.058 1.00 98.06 86 VAL A C 1
ATOM 614 O O . VAL A 1 86 ? 6.690 -12.547 -8.547 1.00 98.06 86 VAL A O 1
ATOM 617 N N . LEU A 1 87 ? 5.071 -11.005 -8.766 1.00 96.69 87 LEU A N 1
ATOM 618 C CA . LEU A 1 87 ? 5.209 -10.883 -10.215 1.00 96.69 87 LEU A CA 1
ATOM 619 C C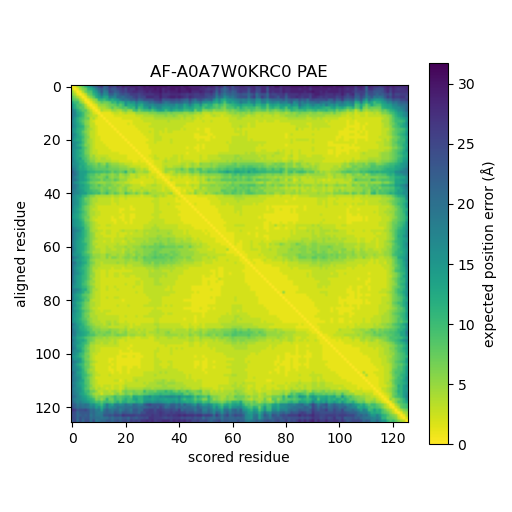 . LEU A 1 87 ? 6.423 -10.057 -10.652 1.00 96.69 87 LEU A C 1
ATOM 621 O O . LEU A 1 87 ? 7.009 -10.371 -11.683 1.00 96.69 87 LEU A O 1
ATOM 625 N N . PHE A 1 88 ? 6.799 -9.018 -9.900 1.00 95.44 88 PHE A N 1
ATOM 626 C CA . PHE A 1 88 ? 7.802 -8.043 -10.353 1.00 95.44 88 PHE A CA 1
ATOM 627 C C . PHE A 1 88 ? 9.012 -7.925 -9.435 1.00 95.44 88 PHE A C 1
ATOM 629 O O . PHE A 1 88 ? 10.132 -7.784 -9.916 1.00 95.44 88 PHE A O 1
ATOM 636 N N . VAL A 1 89 ? 8.812 -8.004 -8.121 1.00 95.56 89 VAL A N 1
ATOM 637 C CA . VAL A 1 89 ? 9.901 -7.788 -7.159 1.00 95.56 89 VAL A CA 1
ATOM 638 C C . VAL A 1 89 ? 10.726 -9.059 -6.977 1.00 95.56 89 VAL A C 1
ATOM 640 O O . VAL A 1 89 ? 11.951 -9.010 -7.009 1.00 95.56 89 VAL A O 1
ATOM 643 N N . LEU A 1 90 ? 10.065 -10.210 -6.839 1.00 94.56 90 LEU A N 1
ATOM 644 C CA . LEU A 1 90 ? 10.706 -11.518 -6.674 1.00 94.56 90 LEU A CA 1
ATOM 645 C C . LEU A 1 90 ? 11.672 -11.873 -7.822 1.00 94.56 90 LEU A C 1
ATOM 647 O O . LEU A 1 90 ? 12.807 -12.255 -7.530 1.00 94.56 90 LEU A O 1
ATOM 651 N N . PRO A 1 91 ? 11.304 -11.707 -9.109 1.00 94.50 91 PRO A N 1
ATOM 652 C CA . PRO A 1 91 ? 12.218 -11.970 -10.224 1.00 94.50 91 PRO A CA 1
ATOM 653 C C . PRO A 1 91 ? 13.444 -11.050 -10.268 1.00 94.50 91 PRO A C 1
ATOM 655 O O . PRO A 1 91 ? 14.447 -11.396 -10.885 1.00 94.50 91 PRO A O 1
ATOM 658 N N . SER A 1 92 ? 13.377 -9.877 -9.638 1.00 91.06 92 SER A N 1
ATOM 659 C CA . SER A 1 92 ? 14.441 -8.866 -9.640 1.00 91.06 92 SER A CA 1
ATOM 660 C C . SER A 1 92 ? 14.958 -8.565 -8.232 1.00 91.06 92 SER A C 1
ATOM 662 O O . SER A 1 92 ? 15.460 -7.473 -7.977 1.00 91.06 92 SER A O 1
ATOM 664 N N . ILE A 1 93 ? 14.860 -9.530 -7.308 1.00 92.75 93 ILE A N 1
ATOM 665 C CA . ILE A 1 93 ? 15.098 -9.330 -5.867 1.00 92.75 93 ILE A CA 1
ATOM 666 C C . ILE A 1 93 ? 16.518 -8.853 -5.523 1.00 92.75 93 ILE A C 1
ATOM 668 O O . ILE A 1 93 ? 16.739 -8.307 -4.447 1.00 92.75 93 ILE A O 1
ATOM 672 N N . SER A 1 94 ? 17.478 -9.040 -6.431 1.00 92.50 94 SER A N 1
ATOM 673 C CA . SER A 1 94 ? 18.866 -8.600 -6.268 1.00 92.50 94 SER A CA 1
ATOM 674 C C . SER A 1 94 ? 19.079 -7.094 -6.464 1.00 92.50 94 SER A C 1
ATOM 676 O O . SER A 1 94 ? 20.161 -6.609 -6.151 1.00 92.50 94 SER A O 1
ATOM 678 N N . GLN A 1 95 ? 18.097 -6.365 -7.004 1.00 91.88 95 GLN A N 1
ATOM 679 C CA . GLN A 1 95 ? 18.191 -4.921 -7.248 1.00 91.88 95 GLN A CA 1
ATOM 680 C C . GLN A 1 95 ? 17.927 -4.105 -5.971 1.00 91.88 95 GLN A C 1
ATOM 682 O O . GLN A 1 95 ? 17.130 -4.503 -5.113 1.00 91.88 95 GLN A O 1
ATOM 687 N N . ASN A 1 96 ? 18.549 -2.929 -5.852 1.00 93.44 96 ASN A N 1
ATOM 688 C CA . ASN A 1 96 ? 18.372 -2.058 -4.687 1.00 93.44 96 ASN A CA 1
ATOM 689 C C . ASN A 1 96 ? 16.930 -1.542 -4.588 1.00 93.44 96 ASN A C 1
ATOM 691 O O . ASN A 1 96 ? 16.346 -1.515 -3.500 1.00 93.44 96 ASN A O 1
ATOM 695 N N . VAL A 1 97 ? 16.313 -1.192 -5.722 1.00 93.31 97 VAL A N 1
ATOM 696 C CA . VAL A 1 97 ? 14.902 -0.781 -5.757 1.00 93.31 97 VAL A CA 1
ATOM 697 C C . VAL A 1 97 ? 13.962 -1.922 -5.359 1.00 93.31 97 VAL A C 1
ATOM 699 O O . VAL A 1 97 ? 12.936 -1.676 -4.722 1.00 93.31 97 VAL A O 1
ATOM 702 N N . SER A 1 98 ? 14.333 -3.179 -5.626 1.00 93.88 98 SER A N 1
ATOM 703 C CA . SER A 1 98 ? 13.553 -4.363 -5.236 1.00 93.88 98 SER A CA 1
ATOM 704 C C . SER A 1 98 ? 13.575 -4.621 -3.733 1.00 93.88 98 SER A C 1
ATOM 706 O O . SER A 1 98 ? 12.572 -5.071 -3.169 1.00 93.88 98 SER A O 1
ATOM 708 N N . PHE A 1 99 ? 14.671 -4.284 -3.048 1.00 94.50 99 PHE A N 1
ATOM 709 C CA . PHE A 1 99 ? 14.687 -4.271 -1.586 1.00 94.50 99 PHE A CA 1
ATOM 710 C C . PHE A 1 99 ? 13.655 -3.276 -1.046 1.00 94.50 99 PHE A C 1
ATOM 712 O O . PHE A 1 99 ? 12.826 -3.626 -0.203 1.00 94.50 99 PHE A O 1
ATOM 719 N N . LEU A 1 100 ? 13.644 -2.054 -1.581 1.00 95.88 100 LEU A N 1
ATOM 720 C CA . LEU A 1 100 ? 12.719 -1.019 -1.134 1.00 95.88 100 LEU A CA 1
ATOM 721 C C . LEU A 1 100 ? 11.259 -1.375 -1.452 1.00 95.88 100 LEU A C 1
ATOM 723 O O . LEU A 1 100 ? 10.382 -1.205 -0.604 1.00 95.88 100 LEU A O 1
ATOM 727 N N . ALA A 1 101 ? 11.001 -1.965 -2.621 1.00 95.69 101 ALA A N 1
ATOM 728 C CA . ALA A 1 101 ? 9.691 -2.499 -2.976 1.00 95.69 101 ALA A CA 1
ATOM 729 C C . ALA A 1 101 ? 9.252 -3.633 -2.033 1.00 95.69 101 ALA A C 1
ATOM 731 O O . ALA A 1 101 ? 8.089 -3.680 -1.632 1.00 95.69 101 ALA A O 1
ATOM 732 N N . THR A 1 102 ? 10.174 -4.511 -1.624 1.00 97.56 102 THR A N 1
ATOM 733 C CA . THR A 1 102 ? 9.905 -5.580 -0.648 1.00 97.56 102 THR A CA 1
ATOM 734 C C . THR A 1 102 ? 9.518 -5.006 0.710 1.00 97.56 102 THR A C 1
ATOM 736 O O . THR A 1 102 ? 8.499 -5.409 1.273 1.00 97.56 102 THR A O 1
ATOM 739 N N . VAL A 1 103 ? 10.274 -4.024 1.213 1.00 97.44 103 VAL A N 1
ATOM 740 C CA . VAL A 1 103 ? 9.936 -3.301 2.450 1.00 97.44 103 VAL A CA 1
ATOM 741 C C . VAL A 1 103 ? 8.551 -2.670 2.332 1.00 97.44 103 VAL A C 1
ATOM 743 O O . VAL A 1 103 ? 7.730 -2.815 3.237 1.00 97.44 103 VAL A O 1
ATOM 746 N N . GLY A 1 104 ? 8.260 -2.033 1.196 1.00 96.56 104 GLY A N 1
ATOM 747 C CA . GLY A 1 104 ? 6.970 -1.408 0.946 1.00 96.56 104 GLY A CA 1
ATOM 748 C C . GLY A 1 104 ? 5.803 -2.402 0.952 1.00 96.56 104 GLY A C 1
ATOM 749 O O . GLY A 1 104 ? 4.790 -2.166 1.614 1.00 96.56 104 GLY A O 1
ATOM 750 N N . CYS A 1 105 ? 5.954 -3.549 0.285 1.00 97.38 105 CYS A N 1
ATOM 751 C CA . CYS A 1 105 ? 4.938 -4.603 0.253 1.00 97.38 105 CYS A CA 1
ATOM 752 C C . CYS A 1 105 ? 4.718 -5.227 1.638 1.00 97.38 105 CYS A C 1
ATOM 754 O O . CYS A 1 105 ? 3.576 -5.379 2.075 1.00 97.38 105 CYS A O 1
ATOM 756 N N . ALA A 1 106 ? 5.801 -5.532 2.359 1.00 97.25 106 ALA A N 1
ATOM 757 C CA . ALA A 1 106 ? 5.733 -6.079 3.711 1.00 97.25 106 ALA A CA 1
ATOM 758 C C . ALA A 1 106 ? 5.048 -5.104 4.681 1.00 97.25 106 ALA A C 1
ATOM 760 O O . ALA A 1 106 ? 4.162 -5.502 5.439 1.00 97.25 106 ALA A O 1
ATOM 761 N N . ALA A 1 107 ? 5.398 -3.817 4.618 1.00 96.69 107 ALA A N 1
ATOM 762 C CA . ALA A 1 107 ? 4.780 -2.771 5.423 1.00 96.69 107 ALA A CA 1
ATOM 763 C C . ALA A 1 107 ? 3.275 -2.630 5.132 1.00 96.69 107 ALA A C 1
ATOM 765 O O . ALA A 1 107 ? 2.478 -2.552 6.066 1.00 96.69 107 ALA A O 1
ATOM 766 N N . GLY A 1 108 ? 2.863 -2.667 3.861 1.00 94.12 108 GLY A N 1
ATOM 767 C CA . GLY A 1 108 ? 1.447 -2.607 3.481 1.00 94.12 108 GLY A CA 1
ATOM 768 C C . GLY A 1 108 ? 0.658 -3.832 3.958 1.00 94.12 108 GLY A C 1
ATOM 769 O O . GLY A 1 108 ? -0.442 -3.701 4.499 1.00 94.12 108 GLY A O 1
ATOM 770 N N . GLY A 1 109 ? 1.255 -5.024 3.861 1.00 94.88 109 GLY A N 1
ATOM 771 C CA . GLY A 1 109 ? 0.694 -6.250 4.432 1.00 94.88 109 GLY A CA 1
ATOM 772 C C . GLY A 1 109 ? 0.528 -6.168 5.954 1.00 94.88 109 GLY A C 1
ATOM 773 O O . GLY A 1 109 ? -0.535 -6.500 6.481 1.00 94.88 109 GLY A O 1
ATOM 774 N N . LEU A 1 110 ? 1.538 -5.656 6.667 1.00 94.62 110 LEU A N 1
ATOM 775 C CA . LEU A 1 110 ? 1.471 -5.424 8.115 1.00 94.62 110 LEU A CA 1
ATOM 776 C C . LEU A 1 110 ? 0.407 -4.389 8.486 1.00 94.62 110 LEU A C 1
ATOM 778 O O . LEU A 1 110 ? -0.316 -4.586 9.464 1.00 94.62 110 LEU A O 1
ATOM 782 N N . ALA A 1 111 ? 0.266 -3.320 7.702 1.00 91.62 111 ALA A N 1
ATOM 783 C CA . ALA A 1 111 ? -0.772 -2.321 7.914 1.00 91.62 111 ALA A CA 1
ATOM 784 C C . ALA A 1 111 ? -2.171 -2.952 7.870 1.00 91.62 111 ALA A C 1
ATOM 786 O O . ALA A 1 111 ? -2.962 -2.737 8.790 1.00 91.62 111 ALA A O 1
ATOM 787 N N . ALA A 1 112 ? -2.450 -3.783 6.860 1.00 91.38 112 ALA A N 1
ATOM 788 C CA . ALA A 1 112 ? -3.716 -4.505 6.740 1.00 91.38 112 ALA A CA 1
ATOM 789 C C . ALA A 1 112 ? -3.908 -5.553 7.853 1.00 91.38 112 ALA A C 1
ATOM 791 O O . ALA A 1 112 ? -5.007 -5.713 8.386 1.00 91.38 112 ALA A O 1
ATOM 792 N N . TRP A 1 113 ? -2.839 -6.251 8.248 1.00 91.56 113 TRP A N 1
ATOM 793 C CA . TRP A 1 113 ? -2.888 -7.279 9.291 1.00 91.56 113 TRP A CA 1
ATOM 794 C C . TRP A 1 113 ? -3.205 -6.715 10.681 1.00 91.56 113 TRP A C 1
ATOM 796 O O . TRP A 1 113 ? -3.948 -7.339 11.446 1.00 91.56 113 TRP A O 1
ATOM 806 N N . LEU A 1 114 ? -2.641 -5.543 10.992 1.00 90.75 114 LEU A N 1
ATOM 807 C CA . LEU A 1 114 ? -2.788 -4.830 12.264 1.00 90.75 114 LEU A CA 1
ATOM 808 C C . LEU A 1 114 ? -3.992 -3.874 12.284 1.00 90.75 114 LEU A C 1
ATOM 810 O O . LEU A 1 114 ? -4.249 -3.234 13.304 1.00 90.75 114 LEU A O 1
ATOM 814 N N . ALA A 1 115 ? -4.706 -3.731 11.166 1.00 88.44 115 ALA A N 1
ATOM 815 C CA . ALA A 1 115 ? -5.801 -2.783 11.049 1.00 88.44 115 ALA A CA 1
ATOM 816 C C . ALA A 1 115 ? -6.990 -3.129 11.974 1.00 88.44 115 ALA A C 1
ATOM 818 O O . ALA A 1 115 ? -7.374 -4.298 12.094 1.00 88.44 115 ALA A O 1
ATOM 819 N N . PRO A 1 116 ? -7.626 -2.116 12.596 1.00 81.44 116 PRO A N 1
ATOM 820 C CA . PRO A 1 116 ? -8.852 -2.305 13.368 1.00 81.44 116 PRO A CA 1
ATOM 821 C C . PRO A 1 116 ? -9.993 -2.848 12.498 1.00 81.44 116 PRO A C 1
ATOM 823 O O . PRO A 1 116 ? -10.090 -2.505 11.323 1.00 81.44 116 PRO A O 1
ATOM 826 N N . GLY A 1 117 ? -10.902 -3.628 13.088 1.00 81.56 117 GLY A N 1
ATOM 827 C CA . GLY A 1 117 ? -12.058 -4.194 12.373 1.00 81.56 117 GLY A CA 1
ATOM 828 C C . GLY A 1 117 ? -11.816 -5.577 11.770 1.00 81.56 117 GLY A C 1
ATOM 829 O O . GLY A 1 117 ? -12.732 -6.151 11.187 1.00 81.56 117 GLY A O 1
ATOM 830 N N . ARG A 1 118 ? -10.618 -6.136 11.962 1.00 80.00 118 ARG A N 1
ATOM 831 C CA . ARG A 1 118 ? -10.343 -7.544 11.699 1.00 80.00 118 ARG A CA 1
ATOM 832 C C . ARG A 1 118 ? -11.269 -8.438 12.540 1.00 80.00 118 ARG A C 1
ATOM 834 O O . ARG A 1 118 ? -11.339 -8.225 13.754 1.00 80.00 118 ARG A O 1
ATOM 841 N N . PRO A 1 119 ? -11.937 -9.444 11.946 1.00 80.38 119 PRO A N 1
ATOM 842 C CA . PRO A 1 119 ? -12.716 -10.411 12.707 1.00 80.38 119 PRO A CA 1
ATOM 843 C C . PRO A 1 119 ? -11.828 -11.095 13.751 1.00 80.38 119 PRO A C 1
ATOM 845 O O . PRO A 1 119 ? -10.832 -11.730 13.400 1.00 80.38 119 PRO A O 1
ATOM 848 N N . ASN A 1 120 ? -12.171 -10.957 15.032 1.00 76.50 120 ASN A N 1
ATOM 849 C CA . ASN A 1 120 ? -11.566 -11.783 16.067 1.00 76.50 120 ASN A CA 1
ATOM 850 C C . ASN A 1 120 ? -12.158 -13.188 15.927 1.00 76.50 120 ASN A C 1
ATOM 852 O O . ASN A 1 120 ? -13.382 -13.321 16.015 1.00 76.50 120 ASN A O 1
ATOM 856 N N . PRO A 1 121 ? -11.342 -14.238 15.741 1.00 66.12 121 PRO A N 1
ATOM 857 C CA . PRO A 1 121 ? -11.812 -15.594 15.949 1.00 66.12 121 PRO A CA 1
ATOM 858 C C . PRO A 1 121 ? -12.077 -15.741 17.45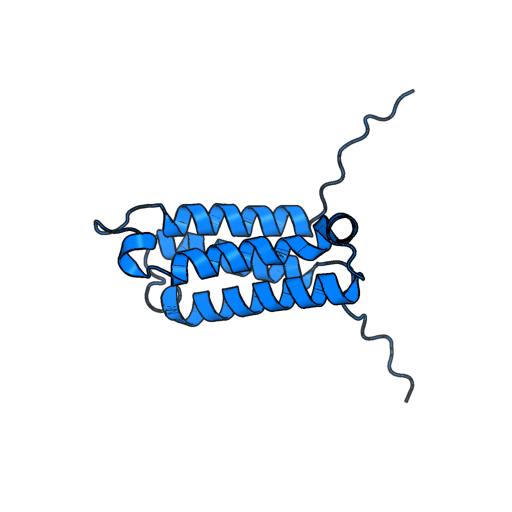2 1.00 66.12 121 PRO A C 1
ATOM 860 O O . PRO A 1 121 ? -11.184 -16.058 18.232 1.00 66.12 121 PRO A O 1
ATOM 863 N N . GLY A 1 122 ? -13.292 -15.399 17.885 1.00 73.19 122 GLY A N 1
ATOM 864 C CA . GLY A 1 122 ? -13.758 -15.733 19.224 1.00 73.19 122 GLY A CA 1
ATOM 865 C C . GLY A 1 122 ? -13.713 -17.253 19.418 1.00 73.19 122 GLY A C 1
ATOM 866 O O . GLY A 1 122 ? -13.732 -17.988 18.424 1.00 73.19 122 GLY A O 1
ATOM 867 N N . PRO A 1 123 ? -13.636 -17.744 20.668 1.00 67.00 123 PRO A N 1
ATOM 868 C CA . PRO A 1 123 ? -13.700 -19.176 20.927 1.00 67.00 123 PRO A CA 1
ATOM 869 C C . PRO A 1 123 ? -14.974 -19.732 20.287 1.00 67.00 123 PRO A C 1
ATOM 871 O O . PRO A 1 123 ? -16.079 -19.314 20.630 1.00 67.00 123 PRO A O 1
ATOM 874 N N . GLN A 1 124 ? -14.811 -20.629 19.313 1.00 68.50 124 GLN A N 1
ATOM 875 C CA . GLN A 1 124 ? -15.935 -21.324 18.704 1.00 68.50 124 GLN A CA 1
ATOM 876 C C . GLN A 1 124 ? -16.483 -22.295 19.746 1.00 68.50 124 GLN A C 1
ATOM 878 O O . GLN A 1 124 ? -15.897 -23.346 19.997 1.00 68.50 124 GLN A O 1
ATOM 883 N N . THR A 1 125 ? -17.562 -21.895 20.414 1.00 71.44 125 THR A N 1
ATOM 884 C CA . THR A 1 125 ? -18.358 -22.787 21.251 1.00 71.44 125 THR A CA 1
ATOM 885 C C . THR A 1 125 ? -19.145 -23.695 20.311 1.00 71.44 125 THR A C 1
ATOM 887 O O . THR A 1 125 ? -20.212 -23.305 19.831 1.00 71.44 125 THR A O 1
ATOM 890 N N . TRP A 1 126 ? -18.556 -24.840 19.973 1.00 66.50 126 TRP A N 1
ATOM 891 C CA . TRP A 1 126 ? -19.269 -25.975 19.394 1.00 66.50 126 TRP A CA 1
ATOM 892 C C . TRP A 1 126 ? -19.971 -26.748 20.508 1.00 66.50 126 TRP A C 1
ATOM 894 O O . TRP A 1 126 ? -19.314 -26.977 21.551 1.00 66.50 126 TRP A O 1
#

Mean predicted aligned error: 6.1 Å

Nearest PDB structures (foldseek):
  7dgu-assembly1_A  TM=6.901E-01  e=3.959E-01  Escherichia coli 'BL21-Gold(DE3)pLysS AG'
  8qup-assembly1_A  TM=5.551E-01  e=3.996E+00  synthetic construct
  6rfr-assembly1_F  TM=2.849E-01  e=5.402E+00  Yarrowia lipolytica

pLDDT: mean 89.75, std 10.63, range [44.59, 98.06]

Secondary structure (DSSP, 8-state):
----------HHHHHHHHHHHHHHHHHHS-BTTB-HHHHTTHHHHHHHHHHHHTTTTTTTTTTT--HHHHHHHHHHHHHHHHHHIIIIIGGGTTSHHHHHHHHHHHHHHHHHHT-TTPPP------